Protein AF-0000000087743454 (afdb_homodimer)

Secondary structure (DSSP, 8-state):
-EEEE-EEETTEEEEEPPHHHHHHHT--TT-EEEEEEETTEEEEEE------HHHHHHHHTT------------------/-EEEE-EEETTEEEEEPPHHHHHHHT--TT-EEEEEEETTEEEEEE------HHHHHHHHTT------------------

Nearest PDB structures (foldseek):
  2mrn-assembly1_B  TM=8.954E-01  e=5.503E-03  Escherichia coli K-12
  1ub4-assembly1_C-2  TM=6.335E-01  e=8.728E-04  Escherichia coli
  2mru-assembly1_A  TM=8.620E-01  e=1.839E-02  Escherichia coli K-12
  2mru-assembly1_B  TM=8.845E-01  e=3.256E-02  Escherichia coli K-12
  2ro4-assembly1_B  TM=6.853E-01  e=1.088E-01  Bacillus subtilis

InterPro domains:
  IPR007159 SpoVT-AbrB domain [PF04014] (6-46)
  IPR007159 SpoVT-AbrB domain [SM00966] (7-50)
  IPR037914 SpoVT-AbrB domain superfamily [SSF89447] (3-73)
  IPR039052 Antitoxin PemI-like [PTHR40516] (3-80)

Radius of gyration: 19.4 Å; Cα contacts (8 Å, |Δi|>4): 215; chains: 2; bounding box: 55×51×54 Å

Organism: Butyrivibrio fibrisolvens (NCBI:txid831)

Structure (mmCIF, N/CA/C/O backbone):
data_AF-0000000087743454-model_v1
#
loop_
_entity.id
_entity.type
_entity.pdbx_description
1 polymer 'AbrB/MazE/SpoVT family DNA-binding domain-containing protein'
#
loop_
_atom_site.group_PDB
_atom_site.id
_atom_site.type_symbol
_atom_site.label_atom_id
_atom_site.label_alt_id
_atom_site.label_comp_id
_atom_site.label_asym_id
_atom_site.label_entity_id
_atom_site.label_seq_id
_atom_site.pdbx_PDB_ins_code
_atom_site.Cartn_x
_atom_site.Cartn_y
_atom_site.Cartn_z
_atom_site.occupancy
_atom_site.B_iso_or_equiv
_atom_site.auth_seq_id
_atom_site.auth_comp_id
_atom_site.auth_asym_id
_atom_site.auth_atom_id
_atom_site.pdbx_PDB_model_num
ATOM 1 N N . MET A 1 1 ? 9.695 -0.562 -12.656 1 74.62 1 MET A N 1
ATOM 2 C CA . MET A 1 1 ? 8.539 -0.81 -11.797 1 74.62 1 MET A CA 1
ATOM 3 C C . MET A 1 1 ? 8.977 -1.422 -10.469 1 74.62 1 MET A C 1
ATOM 5 O O . MET A 1 1 ? 9.75 -2.381 -10.445 1 74.62 1 MET A O 1
ATOM 9 N N . GLU A 1 2 ? 8.836 -0.663 -9.406 1 90.69 2 GLU A N 1
ATOM 10 C CA . GLU A 1 2 ? 9.242 -1.176 -8.102 1 90.69 2 GLU A CA 1
ATOM 11 C C . GLU A 1 2 ? 8.219 -2.172 -7.555 1 90.69 2 GLU A C 1
ATOM 13 O O . GLU A 1 2 ? 7.031 -2.088 -7.875 1 90.69 2 GLU A O 1
ATOM 18 N N . GLN A 1 3 ? 8.734 -3.268 -6.934 1 94.19 3 GLN A N 1
ATOM 19 C CA . GLN A 1 3 ? 7.859 -4.312 -6.406 1 94.19 3 GLN A CA 1
ATOM 20 C C . GLN A 1 3 ? 7.945 -4.383 -4.883 1 94.19 3 GLN A C 1
ATOM 22 O O . GLN A 1 3 ? 8.984 -4.062 -4.297 1 94.19 3 GLN A O 1
ATOM 27 N N . VAL A 1 4 ? 6.805 -4.66 -4.293 1 96.31 4 VAL A N 1
ATOM 28 C CA . VAL A 1 4 ? 6.746 -4.91 -2.859 1 96.31 4 VAL A CA 1
ATOM 29 C C . VAL A 1 4 ? 6.078 -6.258 -2.598 1 96.31 4 VAL A C 1
ATOM 31 O O . VAL A 1 4 ? 5.309 -6.75 -3.426 1 96.31 4 VAL A O 1
ATOM 34 N N . THR A 1 5 ? 6.441 -6.918 -1.521 1 96.19 5 THR A N 1
ATOM 35 C CA . THR A 1 5 ? 5.891 -8.211 -1.141 1 96.19 5 THR A CA 1
ATOM 36 C C . THR A 1 5 ? 5.012 -8.086 0.1 1 96.19 5 THR A C 1
ATOM 38 O O . THR A 1 5 ? 5.352 -7.352 1.032 1 96.19 5 THR A O 1
ATOM 41 N N . ILE A 1 6 ? 3.9 -8.805 -0 1 97.5 6 ILE A N 1
ATOM 42 C CA . ILE A 1 6 ? 3.059 -8.867 1.19 1 97.5 6 ILE A CA 1
ATOM 43 C C . ILE A 1 6 ? 3.74 -9.727 2.254 1 97.5 6 ILE A C 1
ATOM 45 O O . ILE A 1 6 ? 4.199 -10.836 1.967 1 97.5 6 ILE A O 1
ATOM 49 N N . ARG A 1 7 ? 3.812 -9.156 3.482 1 97.19 7 ARG A N 1
ATOM 50 C CA . ARG A 1 7 ? 4.48 -9.852 4.582 1 97.19 7 ARG A CA 1
ATOM 51 C C . ARG A 1 7 ? 3.564 -9.969 5.793 1 97.19 7 ARG A C 1
ATOM 53 O O . ARG A 1 7 ? 2.629 -9.18 5.949 1 97.19 7 ARG A O 1
ATOM 60 N N . SER A 1 8 ? 3.924 -10.977 6.582 1 96.69 8 SER A N 1
ATOM 61 C CA . SER A 1 8 ? 3.184 -11.172 7.824 1 96.69 8 SER A CA 1
ATOM 62 C C . SER A 1 8 ? 3.545 -10.109 8.859 1 96.69 8 SER A C 1
ATOM 64 O O . SER A 1 8 ? 4.715 -9.742 8.992 1 96.69 8 SER A O 1
ATOM 66 N N . TRP A 1 9 ? 2.508 -9.57 9.5 1 92.62 9 TRP A N 1
ATOM 67 C CA . TRP A 1 9 ? 2.609 -8.609 10.594 1 92.62 9 TRP A CA 1
ATOM 68 C C . TRP A 1 9 ? 1.756 -9.047 11.781 1 92.62 9 TRP A C 1
ATOM 70 O O . TRP A 1 9 ? 0.666 -8.516 12 1 92.62 9 TRP A O 1
ATOM 80 N N . GLY A 1 10 ? 2.275 -9.93 12.695 1 90.56 10 GLY A N 1
ATOM 81 C CA . GLY A 1 10 ? 1.429 -10.602 13.664 1 90.56 10 GLY A CA 1
ATOM 82 C C . GLY A 1 10 ? 0.29 -11.375 13.031 1 90.56 10 GLY A C 1
ATOM 83 O O . GLY A 1 10 ? 0.517 -12.234 12.172 1 90.56 10 GLY A O 1
ATOM 84 N N . ASN A 1 11 ? -0.872 -11.023 13.367 1 93.56 11 ASN A N 1
ATOM 85 C CA . ASN A 1 11 ? -2.051 -11.633 12.758 1 93.56 11 ASN A CA 1
ATOM 86 C C . ASN A 1 11 ? -2.514 -10.844 11.531 1 93.56 11 ASN A C 1
ATOM 88 O O . ASN A 1 11 ? -3.537 -11.18 10.93 1 93.56 11 ASN A O 1
ATOM 92 N N . SER A 1 12 ? -1.688 -9.875 11.266 1 96 12 SER A N 1
ATOM 93 C CA . SER A 1 12 ? -2 -9.008 10.133 1 96 12 SER A CA 1
ATOM 94 C C . SER A 1 12 ? -0.987 -9.18 9.008 1 96 12 SER A C 1
ATOM 96 O O . SER A 1 12 ? -0.106 -10.039 9.086 1 96 12 SER A O 1
ATOM 98 N N . GLN A 1 13 ? -1.336 -8.547 7.844 1 97.81 13 GLN A N 1
ATOM 99 C CA . GL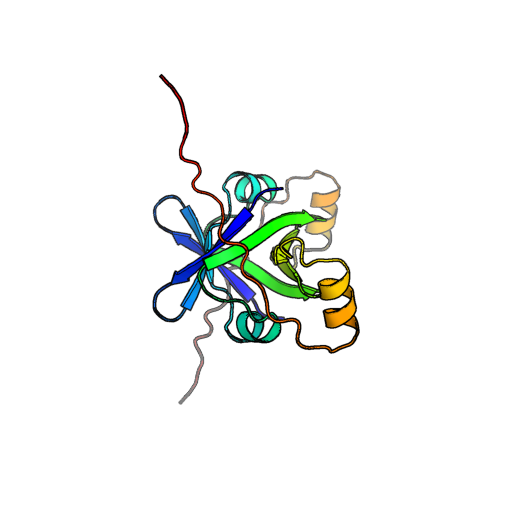N A 1 13 ? -0.436 -8.5 6.695 1 97.81 13 GLN A CA 1
ATOM 100 C C . GLN A 1 13 ? -0.162 -7.066 6.266 1 97.81 13 GLN A C 1
ATOM 102 O O . GLN A 1 13 ? -1.037 -6.203 6.371 1 97.81 13 GLN A O 1
ATOM 107 N N . GLY A 1 14 ? 1.018 -6.812 5.742 1 97.62 14 GLY A N 1
ATOM 108 C CA . GLY A 1 14 ? 1.378 -5.465 5.324 1 97.62 14 GLY A CA 1
ATOM 109 C C . GLY A 1 14 ? 2.465 -5.438 4.27 1 97.62 14 GLY A C 1
ATOM 110 O O . GLY A 1 14 ? 2.91 -6.488 3.801 1 97.62 14 GLY A O 1
ATOM 111 N N . ILE A 1 15 ? 2.781 -4.266 3.85 1 97.81 15 ILE A N 1
ATOM 112 C CA . ILE A 1 15 ? 3.869 -4.051 2.902 1 97.81 15 ILE A CA 1
ATOM 113 C C . ILE A 1 15 ? 4.805 -2.963 3.426 1 97.81 15 ILE A C 1
ATOM 115 O O . ILE A 1 15 ? 4.367 -2.035 4.105 1 97.81 15 ILE A O 1
ATOM 119 N N . ARG A 1 16 ? 6.02 -3.174 3.059 1 97.69 16 ARG A N 1
ATOM 120 C CA . ARG A 1 16 ? 7.008 -2.119 3.258 1 97.69 16 ARG A CA 1
ATOM 121 C C . ARG A 1 16 ? 6.988 -1.124 2.104 1 97.69 16 ARG A C 1
ATOM 123 O O . ARG A 1 16 ? 6.988 -1.52 0.935 1 97.69 16 ARG A O 1
ATOM 130 N N . ILE A 1 17 ? 6.977 0.15 2.424 1 97.75 17 ILE A N 1
ATOM 131 C CA . ILE A 1 17 ? 6.953 1.176 1.387 1 97.75 17 ILE A CA 1
ATOM 132 C C . ILE A 1 17 ? 8.383 1.639 1.09 1 97.75 17 ILE A C 1
ATOM 134 O O . ILE A 1 17 ? 9.109 2.041 1.998 1 97.75 17 ILE A O 1
ATOM 138 N N . PRO A 1 18 ? 8.727 1.558 -0.106 1 97.75 18 PRO A N 1
ATOM 139 C CA . PRO A 1 18 ? 10.086 1.977 -0.458 1 97.75 18 PRO A CA 1
ATOM 140 C C . PRO A 1 18 ? 10.375 3.424 -0.068 1 97.75 18 PRO A C 1
ATOM 142 O O . PRO A 1 18 ? 9.492 4.285 -0.176 1 97.75 18 PRO A O 1
ATOM 145 N N . LYS A 1 19 ? 11.609 3.666 0.256 1 96.44 19 LYS A N 1
ATOM 146 C CA . LYS A 1 19 ? 12.031 4.984 0.721 1 96.44 19 LYS A CA 1
ATOM 147 C C . LYS A 1 19 ? 11.781 6.047 -0.342 1 96.44 19 LYS A C 1
ATOM 149 O O . LYS A 1 19 ? 11.391 7.176 -0.021 1 96.44 19 LYS A O 1
ATOM 154 N N . ASP A 1 20 ? 12.039 5.707 -1.552 1 95.94 20 ASP A N 1
ATOM 155 C CA . ASP A 1 20 ? 11.867 6.652 -2.652 1 95.94 20 ASP A CA 1
ATOM 156 C C . ASP A 1 20 ? 10.422 7.129 -2.742 1 95.94 20 ASP A C 1
ATOM 158 O O . ASP A 1 20 ? 10.164 8.305 -3.006 1 95.94 20 ASP A O 1
ATOM 162 N N . ILE A 1 21 ? 9.5 6.242 -2.559 1 96.5 21 ILE A N 1
ATOM 163 C CA . ILE A 1 21 ? 8.078 6.566 -2.602 1 96.5 21 ILE A CA 1
ATOM 164 C C . ILE A 1 21 ? 7.707 7.434 -1.402 1 96.5 21 ILE A C 1
ATOM 166 O O . ILE A 1 21 ? 6.988 8.422 -1.544 1 96.5 21 ILE A O 1
ATOM 170 N N . LEU A 1 22 ? 8.258 7.062 -0.239 1 96.94 22 LEU A N 1
ATOM 171 C CA . LEU A 1 22 ? 8.023 7.852 0.965 1 96.94 22 LEU A CA 1
ATOM 172 C C . LEU A 1 22 ? 8.5 9.289 0.773 1 96.94 22 LEU A C 1
ATOM 174 O O . LEU A 1 22 ? 7.797 10.234 1.13 1 96.94 22 LEU A O 1
ATOM 178 N N . GLU A 1 23 ? 9.664 9.43 0.221 1 95.88 23 GLU A N 1
ATOM 179 C CA . GLU A 1 23 ? 10.273 10.742 0.031 1 95.88 23 GLU A CA 1
ATOM 180 C C . GLU A 1 23 ? 9.516 11.555 -1.015 1 95.88 23 GLU A C 1
ATOM 182 O O . GLU A 1 23 ? 9.258 12.742 -0.817 1 95.88 23 GLU A O 1
ATOM 187 N N . LYS A 1 24 ? 9.141 10.891 -2.049 1 94.75 24 LYS A N 1
ATOM 188 C CA . LYS A 1 24 ? 8.453 11.57 -3.145 1 94.75 24 LYS A CA 1
ATOM 189 C C . LYS A 1 24 ? 7.102 12.117 -2.693 1 94.75 24 LYS A C 1
ATOM 191 O O . LYS A 1 24 ? 6.695 13.203 -3.109 1 94.75 24 LYS A O 1
ATOM 196 N N . LEU A 1 25 ? 6.473 11.359 -1.856 1 94.5 25 LEU A N 1
ATOM 197 C CA . LEU A 1 25 ? 5.133 11.742 -1.427 1 94.5 25 LEU A CA 1
ATOM 198 C C . LEU A 1 25 ? 5.176 12.43 -0.067 1 94.5 25 LEU A C 1
ATOM 200 O O . LEU A 1 25 ? 4.133 12.805 0.475 1 94.5 25 LEU A O 1
ATOM 204 N N . GLN A 1 26 ? 6.414 12.555 0.47 1 94.19 26 GLN A N 1
ATOM 205 C CA . GLN A 1 26 ? 6.633 13.18 1.769 1 94.19 26 GLN A CA 1
ATOM 206 C C . GLN A 1 26 ? 5.789 12.516 2.852 1 94.19 26 GLN A C 1
ATOM 208 O O . GLN A 1 26 ? 5.098 13.195 3.613 1 94.19 26 GLN A O 1
ATOM 213 N N . LEU A 1 27 ? 5.812 11.281 2.85 1 94.56 27 LEU A N 1
ATOM 214 C CA . LEU A 1 27 ? 5.105 10.477 3.84 1 94.56 27 LEU A CA 1
ATOM 215 C C . LEU A 1 27 ? 6.02 10.125 5.008 1 94.56 27 LEU A C 1
ATOM 217 O O . LEU A 1 27 ? 7.215 9.883 4.82 1 94.56 27 LEU A O 1
ATOM 221 N N . LYS A 1 28 ? 5.453 10.117 6.16 1 95.19 28 LYS A N 1
ATOM 222 C CA . LYS A 1 28 ? 6.18 9.773 7.379 1 95.19 28 LYS A CA 1
ATOM 223 C C . LYS A 1 28 ? 5.34 8.883 8.289 1 95.19 28 LYS A C 1
ATOM 225 O O . LYS A 1 28 ? 4.133 8.75 8.094 1 95.19 28 LYS A O 1
ATOM 230 N N . VAL A 1 29 ? 6.039 8.281 9.188 1 96.5 29 VAL A N 1
ATOM 231 C CA . VAL A 1 29 ? 5.375 7.457 10.195 1 96.5 29 VAL A CA 1
ATOM 232 C C . VAL A 1 29 ? 4.234 8.242 10.836 1 96.5 29 VAL A C 1
ATOM 234 O O . VAL A 1 29 ? 4.383 9.43 11.133 1 96.5 29 VAL A O 1
ATOM 237 N N . SER A 1 30 ? 3.152 7.68 11.039 1 95.69 30 SER A N 1
ATOM 238 C CA . SER A 1 30 ? 1.961 8.211 11.695 1 95.69 30 SER A CA 1
ATOM 239 C C . SER A 1 30 ? 1.055 8.93 10.695 1 95.69 30 SER A C 1
ATOM 241 O O . SER A 1 30 ? -0.091 9.258 11.016 1 95.69 30 SER A O 1
ATOM 243 N N . ASP A 1 31 ? 1.589 9.141 9.531 1 93.5 31 ASP A N 1
ATOM 244 C CA . ASP A 1 31 ? 0.69 9.672 8.508 1 93.5 31 ASP A CA 1
ATOM 245 C C . ASP A 1 31 ? -0.469 8.719 8.242 1 93.5 31 ASP A C 1
ATOM 247 O O . ASP A 1 31 ? -0.288 7.496 8.25 1 93.5 31 ASP A O 1
ATOM 251 N N . VAL A 1 32 ? -1.653 9.336 7.988 1 93.19 32 VAL A N 1
ATOM 252 C CA . VAL A 1 32 ? -2.855 8.555 7.707 1 93.19 32 VAL A CA 1
ATOM 253 C C . VAL A 1 32 ? -3.191 8.641 6.223 1 93.19 32 VAL A C 1
ATOM 255 O O . VAL A 1 32 ? -3.158 9.727 5.633 1 93.19 32 VAL A O 1
ATOM 258 N N . LEU A 1 33 ? -3.395 7.488 5.656 1 95.38 33 LEU A N 1
ATOM 259 C CA . LEU A 1 33 ? -3.74 7.406 4.242 1 95.38 33 LEU A CA 1
ATOM 260 C C . LEU A 1 33 ? -5.129 6.805 4.055 1 95.38 33 LEU A C 1
ATOM 262 O O . LEU A 1 33 ? -5.508 5.871 4.773 1 95.38 33 LEU A O 1
ATOM 266 N N . ASP A 1 34 ? -5.871 7.414 3.172 1 93.69 34 ASP A N 1
ATOM 267 C CA . ASP A 1 34 ? -7.047 6.699 2.684 1 93.69 34 ASP A CA 1
ATOM 268 C C . ASP A 1 34 ? -6.648 5.492 1.838 1 93.69 34 ASP A C 1
ATOM 270 O O . ASP A 1 34 ? -5.723 5.578 1.024 1 93.69 34 ASP A O 1
ATOM 274 N N . ILE A 1 35 ? -7.348 4.328 2.023 1 96.38 35 ILE A N 1
ATOM 275 C CA . ILE A 1 35 ? -7.066 3.131 1.24 1 96.38 35 ILE A CA 1
ATOM 276 C C . ILE A 1 35 ? -8.344 2.641 0.569 1 96.38 35 ILE A C 1
ATOM 278 O O . ILE A 1 35 ? -9.398 2.549 1.212 1 96.38 35 ILE A O 1
ATOM 282 N N . GLU A 1 36 ? -8.219 2.422 -0.771 1 94.69 36 GLU A N 1
ATOM 283 C CA . GLU A 1 36 ? -9.367 1.941 -1.54 1 94.69 36 GLU A CA 1
ATOM 284 C C . GLU A 1 36 ? -8.93 0.982 -2.643 1 94.69 36 GLU A C 1
ATOM 286 O O . GLU A 1 36 ? -7.75 0.943 -3.008 1 94.69 36 GLU A O 1
ATOM 291 N N . ILE A 1 37 ? -9.922 0.19 -3.088 1 95.25 37 ILE A N 1
ATOM 292 C CA . ILE A 1 37 ? -9.68 -0.674 -4.238 1 95.25 37 ILE A CA 1
ATOM 293 C C . ILE A 1 37 ? -10.203 -0.005 -5.508 1 95.25 37 ILE A C 1
ATOM 295 O O . ILE A 1 37 ? -11.367 0.411 -5.559 1 95.25 37 ILE A O 1
ATOM 299 N N . GLU A 1 38 ? -9.336 0.224 -6.445 1 89.38 38 GLU A N 1
ATOM 300 C CA . GLU A 1 38 ? -9.711 0.748 -7.758 1 89.38 38 GLU A CA 1
ATOM 301 C C . GLU A 1 38 ? -9.203 -0.155 -8.875 1 89.38 38 GLU A C 1
ATOM 303 O O . GLU A 1 38 ? -7.996 -0.344 -9.031 1 89.38 38 GLU A O 1
ATOM 308 N N . ASN A 1 39 ? -10.07 -0.678 -9.719 1 85.44 39 ASN A N 1
ATOM 309 C CA . ASN A 1 39 ? -9.688 -1.522 -10.844 1 85.44 39 ASN A CA 1
ATOM 310 C C . ASN A 1 39 ? -8.734 -2.633 -10.406 1 85.44 39 ASN A C 1
ATOM 312 O O . ASN A 1 39 ? -7.664 -2.803 -10.992 1 85.44 39 ASN A O 1
ATOM 316 N N . ASP A 1 40 ? -9.055 -3.348 -9.289 1 88.81 40 ASP A N 1
ATOM 317 C CA . ASP A 1 40 ? -8.328 -4.508 -8.781 1 88.81 40 ASP A CA 1
ATOM 318 C C . ASP A 1 40 ? -6.945 -4.105 -8.273 1 88.81 40 ASP A C 1
ATOM 320 O O . ASP A 1 40 ? -6.012 -4.914 -8.297 1 88.81 40 ASP A O 1
ATOM 324 N N . SER A 1 41 ? -6.84 -2.84 -8 1 94.12 41 SER A N 1
ATOM 325 C CA . SER A 1 41 ? -5.602 -2.312 -7.43 1 94.12 41 SER A CA 1
ATOM 326 C C . SER A 1 41 ? -5.855 -1.613 -6.102 1 94.12 41 SER A C 1
ATOM 328 O O . SER A 1 41 ? -6.973 -1.165 -5.832 1 94.12 41 SER A O 1
ATOM 330 N N . ILE A 1 42 ? -4.895 -1.602 -5.273 1 97.25 42 ILE A N 1
ATOM 331 C CA . ILE A 1 42 ? -4.961 -0.84 -4.031 1 97.25 42 ILE A CA 1
ATOM 332 C C . ILE A 1 42 ? -4.441 0.576 -4.266 1 97.25 42 ILE A C 1
ATOM 334 O O . ILE A 1 42 ? -3.334 0.76 -4.781 1 97.25 42 ILE A O 1
ATOM 338 N N . VAL A 1 43 ? -5.25 1.554 -3.939 1 96.19 43 VAL A N 1
ATOM 339 C CA . VAL A 1 43 ? -4.844 2.951 -4.059 1 96.19 43 VAL A CA 1
ATOM 340 C C . VAL A 1 43 ? -4.766 3.586 -2.674 1 96.19 43 VAL A C 1
ATOM 342 O O . VAL A 1 43 ? -5.727 3.537 -1.904 1 96.19 43 VAL A O 1
ATOM 345 N N . LEU A 1 44 ? -3.596 4.133 -2.307 1 97 44 LEU A N 1
ATOM 346 C CA . LEU A 1 44 ? -3.361 4.855 -1.062 1 97 44 LEU A CA 1
ATOM 347 C C . LEU A 1 44 ? -3.215 6.352 -1.322 1 97 44 LEU A C 1
ATOM 349 O O . LEU A 1 44 ? -2.375 6.766 -2.125 1 97 44 LEU A O 1
ATOM 353 N N . ARG A 1 45 ? -4.074 7.148 -0.639 1 93.06 45 ARG A N 1
ATOM 354 C CA . ARG A 1 45 ? -4.035 8.602 -0.798 1 93.06 45 ARG A CA 1
ATOM 355 C C . ARG A 1 45 ? -3.814 9.289 0.542 1 93.06 45 ARG A C 1
ATOM 357 O O . ARG A 1 45 ? -4.449 8.938 1.54 1 93.06 45 ARG A O 1
ATOM 364 N N . LYS A 1 46 ? -2.922 10.219 0.481 1 89.62 46 LYS A N 1
ATOM 365 C CA . LYS A 1 46 ? -2.707 11.016 1.685 1 89.62 46 LYS A CA 1
ATOM 366 C C . LYS A 1 46 ? -3.961 11.797 2.059 1 89.62 46 LYS A C 1
ATOM 368 O O . LYS A 1 46 ? -4.617 12.383 1.193 1 89.62 46 LYS A O 1
ATOM 373 N N . GLN A 1 47 ? -4.406 11.602 3.297 1 76.62 47 GLN A N 1
ATOM 374 C CA . GLN A 1 47 ? -5.574 12.344 3.762 1 76.62 47 GLN A CA 1
ATOM 375 C C . GLN A 1 47 ? -5.273 13.836 3.863 1 76.62 47 GLN A C 1
ATOM 377 O O . GLN A 1 47 ? -4.242 14.234 4.414 1 76.62 47 GLN A O 1
ATOM 382 N N . PHE A 1 48 ? -5.656 14.477 2.797 1 58.75 48 PHE A N 1
ATOM 383 C CA . PHE A 1 48 ? -5.477 15.914 2.918 1 58.75 48 PHE A CA 1
ATOM 384 C C . PHE A 1 48 ? -6.383 16.484 4.004 1 58.75 48 PHE A C 1
ATOM 386 O O . PHE A 1 48 ? -7.586 16.219 4.016 1 58.75 48 PHE A O 1
ATOM 393 N N . VAL A 1 49 ? -6.012 16.312 5.156 1 52.25 49 VAL A N 1
ATOM 394 C CA . VAL A 1 49 ? -6.801 17.078 6.121 1 52.25 49 VAL A CA 1
ATOM 395 C C . VAL A 1 49 ? -7.246 18.391 5.496 1 52.25 49 VAL A C 1
ATOM 397 O O . VAL A 1 49 ? -6.605 18.906 4.574 1 52.25 49 VAL A O 1
ATOM 400 N N . HIS A 1 50 ? -8.578 18.719 5.516 1 49.06 50 HIS A N 1
ATOM 401 C CA . HIS A 1 50 ? -9.203 19.984 5.129 1 49.06 50 HIS A CA 1
ATOM 402 C C . HIS A 1 50 ? -8.211 21.141 5.219 1 49.06 50 HIS A C 1
ATOM 404 O O . HIS A 1 50 ? -8.039 21.719 6.289 1 49.06 50 HIS A O 1
ATOM 410 N N . LYS A 1 51 ? -7.137 20.938 4.641 1 50.72 51 LYS A N 1
ATOM 411 C CA . LYS A 1 51 ? -6.48 22.234 4.578 1 50.72 51 LYS A CA 1
ATOM 412 C C . LYS A 1 51 ? -7.395 23.281 3.938 1 50.72 51 LYS A C 1
ATOM 414 O O . LYS A 1 51 ? -8.281 22.938 3.152 1 50.72 51 LYS A O 1
ATOM 419 N N . THR A 1 52 ? -7.664 24.25 4.562 1 51.06 52 THR A N 1
ATOM 420 C CA . THR A 1 52 ? -8.469 25.359 4.066 1 51.06 52 THR A CA 1
ATOM 421 C C . THR A 1 52 ? -8.188 25.609 2.588 1 51.06 52 THR A C 1
ATOM 423 O O . THR A 1 52 ? -7.188 25.125 2.053 1 51.06 52 THR A O 1
ATOM 426 N N . PHE A 1 53 ? -9.297 25.938 1.816 1 53.88 53 PHE A N 1
ATOM 427 C CA . PHE A 1 53 ? -9.195 26.375 0.427 1 53.88 53 PHE A CA 1
ATOM 428 C C . PHE A 1 53 ? -7.836 27 0.152 1 53.88 53 PHE A C 1
ATOM 430 O O . PHE A 1 53 ? -7.215 26.719 -0.874 1 53.88 53 PHE A O 1
ATOM 437 N N . GLU A 1 54 ? -7.461 27.75 1.116 1 50.75 54 GLU A N 1
ATOM 438 C CA . GLU A 1 54 ? -6.207 28.484 1.017 1 50.75 54 GLU A CA 1
ATOM 439 C C . GLU A 1 54 ? -5.008 27.547 1.013 1 50.75 54 GLU A C 1
ATOM 441 O O . GLU A 1 54 ? -4.031 27.781 0.294 1 50.75 54 GLU A O 1
ATOM 446 N N . GLU A 1 55 ? -5.234 26.469 1.645 1 56.28 55 GLU A N 1
ATOM 447 C CA . GLU A 1 55 ? -4.066 25.594 1.774 1 56.28 55 GLU A CA 1
ATOM 448 C C . GLU A 1 55 ? -3.863 24.766 0.518 1 56.28 55 GLU A C 1
ATOM 450 O O . GLU A 1 55 ? -2.727 24.484 0.122 1 56.28 55 GLU A O 1
ATOM 455 N N . ARG A 1 56 ? -4.984 24.484 -0.028 1 52.94 56 ARG A N 1
ATOM 456 C CA . ARG A 1 56 ? -4.934 23.766 -1.298 1 52.94 56 ARG A CA 1
ATOM 457 C C . ARG A 1 56 ? -4.414 24.656 -2.416 1 52.94 56 ARG A C 1
ATOM 459 O O . ARG A 1 56 ? -3.65 24.219 -3.273 1 52.94 56 ARG A O 1
ATOM 466 N N . LEU A 1 57 ? -4.988 25.781 -2.496 1 54.03 57 LEU A N 1
ATOM 467 C CA . LEU A 1 57 ? -4.547 26.781 -3.459 1 54.03 57 LEU A CA 1
ATOM 468 C C . LEU A 1 57 ? -3.055 27.062 -3.303 1 54.03 57 LEU A C 1
ATOM 470 O O . LEU A 1 57 ? -2.35 27.266 -4.293 1 54.03 57 LEU A O 1
ATOM 474 N N . ALA A 1 58 ? -2.686 27.078 -2.082 1 52.12 58 ALA A N 1
ATOM 475 C CA . ALA A 1 58 ? -1.283 27.344 -1.785 1 52.12 58 ALA A CA 1
ATOM 476 C C . ALA A 1 58 ? -0.387 26.203 -2.254 1 52.12 58 ALA A C 1
ATOM 478 O O . ALA A 1 58 ? 0.735 26.438 -2.709 1 52.12 58 ALA A O 1
ATOM 479 N N . GLU A 1 59 ? -0.825 25.047 -2.102 1 50.09 59 GLU A N 1
ATOM 480 C CA . GLU A 1 59 ? -0.006 23.922 -2.539 1 50.09 59 GLU A CA 1
ATOM 481 C C . GLU A 1 59 ? 0.106 23.875 -4.062 1 50.09 59 GLU A C 1
ATOM 483 O O . GLU A 1 59 ? 1.126 23.453 -4.602 1 50.09 59 GLU A O 1
ATOM 488 N N . PHE A 1 60 ? -0.987 24.109 -4.688 1 50.47 60 PHE A N 1
ATOM 489 C CA . PHE A 1 60 ? -0.909 24.219 -6.141 1 50.47 60 PHE A CA 1
ATOM 490 C C . PHE A 1 60 ? -0.014 25.391 -6.547 1 50.47 60 PHE A C 1
ATOM 492 O O . PHE A 1 60 ? 0.668 25.328 -7.57 1 50.47 60 PHE A O 1
ATOM 499 N N . ASN A 1 61 ? -0.201 26.453 -5.805 1 49.19 61 ASN A N 1
ATOM 500 C CA . ASN A 1 61 ? 0.61 27.625 -6.148 1 49.19 61 ASN A CA 1
ATOM 501 C C . ASN A 1 61 ? 2.008 27.531 -5.543 1 49.19 61 ASN A C 1
ATOM 503 O O . ASN A 1 61 ? 2.756 28.5 -5.547 1 49.19 61 ASN A O 1
ATOM 507 N N . GLY A 1 62 ? 2.545 26.234 -5.309 1 46.47 62 GLY A N 1
ATOM 508 C CA . GLY A 1 62 ? 3.928 26.172 -4.867 1 46.47 62 GLY A CA 1
ATOM 509 C C . GLY A 1 62 ? 4.145 26.766 -3.486 1 46.47 62 GLY A C 1
ATOM 510 O O . GLY A 1 62 ? 5.285 26.969 -3.07 1 46.47 62 GLY A O 1
ATOM 511 N N . GLU A 1 63 ? 3.057 27.391 -2.885 1 40.31 63 GLU A N 1
ATOM 512 C CA . GLU A 1 63 ? 3.346 27.984 -1.587 1 40.31 63 GLU A CA 1
ATOM 513 C C . GLU A 1 63 ? 3.307 26.938 -0.473 1 40.31 63 GLU A C 1
ATOM 515 O O . GLU A 1 63 ? 2.434 26.078 -0.461 1 40.31 63 GLU A O 1
ATOM 520 N N . ILE A 1 64 ? 4.395 26.656 0.149 1 37.38 64 ILE A N 1
ATOM 521 C CA . ILE A 1 64 ? 4.73 25.812 1.293 1 37.38 64 ILE A CA 1
ATOM 522 C C . ILE A 1 64 ? 3.684 25.984 2.391 1 37.38 64 ILE A C 1
ATOM 524 O O . ILE A 1 64 ? 3.543 27.078 2.945 1 37.38 64 ILE A O 1
ATOM 528 N N . THR A 1 65 ? 2.432 25.562 2.24 1 40.03 65 THR A N 1
ATOM 529 C CA . THR A 1 65 ? 1.529 25.75 3.371 1 40.03 65 THR A CA 1
ATOM 530 C C . THR A 1 65 ? 1.98 24.922 4.566 1 40.03 65 THR A C 1
ATOM 532 O O . THR A 1 65 ? 2.262 23.734 4.426 1 40.03 65 THR A O 1
ATOM 535 N N . VAL A 1 66 ? 2.271 25.5 5.66 1 34.56 66 VAL A N 1
ATOM 536 C CA . VAL A 1 66 ? 2.535 24.969 6.996 1 34.56 66 VAL A CA 1
ATOM 537 C C . VAL A 1 66 ? 1.389 24.062 7.43 1 34.56 66 VAL A C 1
ATOM 539 O O . VAL A 1 66 ? 0.217 24.391 7.238 1 34.56 66 VAL A O 1
ATOM 542 N N . CYS A 1 67 ? 1.489 22.812 7.191 1 34.88 67 CYS A N 1
ATOM 543 C CA . CYS A 1 67 ? 0.624 21.703 7.57 1 34.88 67 CYS A CA 1
ATOM 544 C C . CYS A 1 67 ? 0.107 21.875 8.992 1 34.88 67 CYS A C 1
ATOM 546 O O . CYS A 1 67 ? 0.884 21.828 9.945 1 34.88 67 CYS A O 1
ATOM 548 N N . ASP A 1 68 ? -0.876 22.75 9.227 1 33.06 68 ASP A N 1
ATOM 549 C CA . ASP A 1 68 ? -1.468 22.703 10.562 1 33.06 68 ASP A CA 1
ATOM 550 C C . ASP A 1 68 ? -2.047 21.328 10.859 1 33.06 68 ASP A C 1
ATOM 552 O O . ASP A 1 68 ? -2.885 20.828 10.109 1 33.06 68 ASP A O 1
ATOM 556 N N . PHE A 1 69 ? -1.294 20.453 11.344 1 32.69 69 PHE A N 1
ATOM 557 C CA . PHE A 1 69 ? -1.678 19.188 11.945 1 32.69 69 PHE A CA 1
ATOM 558 C C . PHE A 1 69 ? -2.869 19.375 12.875 1 32.69 69 PHE A C 1
ATOM 560 O O . PHE A 1 69 ? -2.773 20.062 13.883 1 32.69 69 PHE A O 1
ATOM 567 N N . ASP A 1 70 ? -4.082 19.578 12.367 1 33.22 70 ASP A N 1
ATOM 568 C CA . ASP A 1 70 ? -5.168 19.531 13.344 1 33.22 70 ASP A CA 1
ATOM 569 C C . ASP A 1 70 ? -5.16 18.203 14.102 1 33.22 70 ASP A C 1
ATOM 571 O O . ASP A 1 70 ? -5.188 17.141 13.5 1 33.22 70 ASP A O 1
ATOM 575 N N . TRP A 1 71 ? -4.629 18.125 15.266 1 32.25 71 TRP A N 1
ATOM 576 C CA . TRP A 1 71 ? -4.664 17.078 16.297 1 32.25 71 TRP A CA 1
ATOM 577 C C . TRP A 1 71 ? -6.082 16.562 16.5 1 32.25 71 TRP A C 1
ATOM 579 O O . TRP A 1 71 ? -7.039 17.344 16.5 1 32.25 71 TRP A O 1
ATOM 589 N N . GLY A 1 72 ? -6.41 15.445 16.016 1 35.25 72 GLY A N 1
ATOM 590 C CA . GLY A 1 72 ? -7.574 14.641 16.359 1 35.25 72 GLY A CA 1
ATOM 591 C C . GLY A 1 72 ? -8.016 14.805 17.797 1 35.25 72 GLY A C 1
ATOM 592 O O . GLY A 1 72 ? -7.18 14.977 18.688 1 35.25 72 GLY A O 1
ATOM 593 N N . GLU A 1 73 ? -9.133 15.461 18.078 1 35.59 73 GLU A N 1
ATOM 594 C CA . GLU A 1 73 ? -9.844 15.359 19.344 1 35.59 73 GLU A CA 1
ATOM 595 C C . GLU A 1 73 ? -9.898 13.914 19.844 1 35.59 73 GLU A C 1
ATOM 597 O O . GLU A 1 73 ? -9.82 12.984 19.031 1 35.59 73 GLU A O 1
ATOM 602 N N . PRO A 1 74 ? -9.656 13.57 21.125 1 35.91 74 PRO A N 1
ATOM 603 C CA . PRO A 1 74 ? -9.734 12.297 21.859 1 35.91 74 PRO A CA 1
ATOM 604 C C . PRO A 1 74 ? -11.023 11.531 21.594 1 35.91 74 PRO A C 1
ATOM 606 O O . PRO A 1 74 ? -12.094 12.141 21.453 1 35.91 74 PRO A O 1
ATOM 609 N N . VAL A 1 75 ? -11.086 10.648 20.75 1 37.12 75 VAL A N 1
ATOM 610 C CA . VAL A 1 75 ? -12.219 9.734 20.688 1 37.12 75 VAL A CA 1
ATOM 611 C C . VAL A 1 75 ? -12.484 9.141 22.062 1 37.12 75 VAL A C 1
ATOM 613 O O . VAL A 1 75 ? -11.992 8.055 22.391 1 37.12 75 VAL A O 1
ATOM 616 N N . GLY A 1 76 ? -12.297 9.852 23.188 1 30.86 76 GLY A N 1
ATOM 617 C CA . GLY A 1 76 ? -12.695 9.312 24.469 1 30.86 76 GLY A CA 1
ATOM 618 C C . GLY A 1 76 ? -14.156 8.922 24.531 1 30.86 76 GLY A C 1
ATOM 619 O O . GLY A 1 76 ? -14.539 8.031 25.297 1 30.86 76 GLY A O 1
ATOM 620 N N . ARG A 1 77 ? -15.258 9.602 24.156 1 32.31 77 ARG A N 1
ATOM 621 C CA . ARG A 1 77 ? -16.344 9.625 25.141 1 32.31 77 ARG A CA 1
ATOM 622 C C . ARG A 1 77 ? -17.203 8.375 25.031 1 32.31 77 ARG A C 1
ATOM 624 O O . ARG A 1 77 ? -18.109 8.312 24.172 1 32.31 77 ARG A O 1
ATOM 631 N N . GLU A 1 78 ? -16.766 7.191 24.797 1 35.75 78 GLU A N 1
ATOM 632 C CA . GLU A 1 78 ? -17.75 6.18 25.188 1 35.75 78 GLU A CA 1
ATOM 633 C C . GLU A 1 78 ? -18.203 6.379 26.625 1 35.75 78 GLU A C 1
ATOM 635 O O . GLU A 1 78 ? -17.391 6.41 27.547 1 35.75 78 GLU A O 1
ATOM 640 N N . ILE A 1 79 ? -19.359 7.145 26.984 1 31.56 79 ILE A N 1
ATOM 641 C CA . ILE A 1 79 ? -20.141 7.195 28.203 1 31.56 79 ILE A CA 1
ATOM 642 C C . ILE A 1 79 ? -20.391 5.777 28.719 1 31.56 79 ILE A C 1
ATOM 644 O O . ILE A 1 79 ? -20.734 4.883 27.938 1 31.56 79 ILE A O 1
ATOM 648 N N . LEU A 1 80 ? -20.578 5.672 30.172 1 27.61 80 LEU A N 1
ATOM 649 C CA . LEU A 1 80 ? -21.531 4.945 31 1 27.61 80 LEU A CA 1
ATOM 650 C C . LEU A 1 80 ? -22.969 5.309 30.609 1 27.61 80 LEU A C 1
ATOM 652 O O . LEU A 1 80 ? -23.234 6.449 30.234 1 27.61 80 LEU A O 1
ATOM 656 N N . MET B 1 1 ? -14.711 5.133 3.629 1 74.12 1 MET B N 1
ATOM 657 C CA . MET B 1 1 ? -13.312 5.176 3.213 1 74.12 1 MET B CA 1
ATOM 658 C C . MET B 1 1 ? -12.406 4.617 4.301 1 74.12 1 MET B C 1
ATOM 660 O O . MET B 1 1 ? -12.523 4.988 5.469 1 74.12 1 MET B O 1
ATOM 664 N N . GLU B 1 2 ? -11.797 3.475 4.043 1 90.62 2 GLU B N 1
ATOM 665 C CA . GLU B 1 2 ? -10.922 2.869 5.039 1 90.62 2 GLU B CA 1
ATOM 666 C C . GLU B 1 2 ? -9.57 3.582 5.09 1 90.62 2 GLU B C 1
ATOM 668 O O . GLU B 1 2 ? -9.117 4.137 4.09 1 90.62 2 GLU B O 1
ATOM 673 N N . GLN B 1 3 ? -9.055 3.785 6.332 1 94.12 3 GLN B N 1
ATOM 674 C CA . GLN B 1 3 ? -7.785 4.484 6.52 1 94.12 3 GLN B CA 1
ATOM 675 C C . GLN B 1 3 ? -6.719 3.549 7.078 1 94.12 3 GLN B C 1
ATOM 677 O O . GLN B 1 3 ? -7.031 2.6 7.801 1 94.12 3 GLN B O 1
ATOM 682 N N . VAL B 1 4 ? -5.5 3.766 6.609 1 96.19 4 VAL B N 1
ATOM 683 C CA . VAL B 1 4 ? -4.348 3.055 7.152 1 96.19 4 VAL B CA 1
ATOM 684 C C . VAL B 1 4 ? -3.285 4.059 7.598 1 96.19 4 VAL B C 1
ATOM 686 O O . VAL B 1 4 ? -3.25 5.191 7.113 1 96.19 4 VAL B O 1
ATOM 689 N N . THR 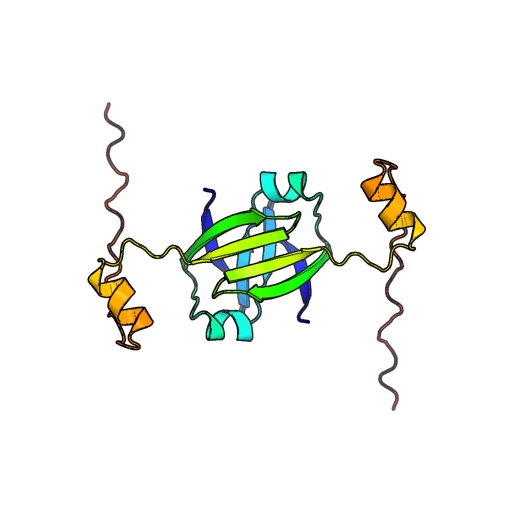B 1 5 ? -2.5 3.711 8.57 1 96.19 5 THR B N 1
ATOM 690 C CA . THR B 1 5 ? -1.443 4.562 9.109 1 96.19 5 THR B CA 1
ATOM 691 C C . THR B 1 5 ? -0.068 4 8.766 1 96.19 5 THR B C 1
ATOM 693 O O . THR B 1 5 ? 0.144 2.787 8.82 1 96.19 5 THR B O 1
ATOM 696 N N . ILE B 1 6 ? 0.78 4.945 8.391 1 97.5 6 ILE B N 1
ATOM 697 C CA . ILE B 1 6 ? 2.166 4.539 8.188 1 97.5 6 ILE B CA 1
ATOM 698 C C . ILE B 1 6 ? 2.816 4.223 9.531 1 97.5 6 ILE B C 1
ATOM 700 O O . ILE B 1 6 ? 2.711 5.008 10.477 1 97.5 6 ILE B O 1
ATOM 704 N N . ARG B 1 7 ? 3.465 3.031 9.594 1 97.19 7 ARG B N 1
ATOM 705 C CA . ARG B 1 7 ? 4.094 2.584 10.828 1 97.19 7 ARG B CA 1
ATOM 706 C C . ARG B 1 7 ? 5.555 2.219 10.602 1 97.19 7 ARG B C 1
ATOM 708 O O . ARG B 1 7 ? 5.949 1.889 9.484 1 97.19 7 ARG B O 1
ATOM 715 N N . SER B 1 8 ? 6.234 2.324 11.727 1 96.75 8 SER B N 1
ATOM 716 C CA . SER B 1 8 ? 7.641 1.938 11.68 1 96.75 8 SER B CA 1
ATOM 717 C C . SER B 1 8 ? 7.797 0.424 11.586 1 96.75 8 SER B C 1
ATOM 719 O O . SER B 1 8 ? 7.066 -0.323 12.242 1 96.75 8 SER B O 1
ATOM 721 N N . TRP B 1 9 ? 8.703 -0.017 10.688 1 92.75 9 TRP B N 1
ATOM 722 C CA . TRP B 1 9 ? 9.094 -1.408 10.492 1 92.75 9 TRP B CA 1
ATOM 723 C C . TRP B 1 9 ? 10.609 -1.552 10.5 1 92.75 9 TRP B C 1
ATOM 725 O O . TRP B 1 9 ? 11.234 -1.685 9.445 1 92.75 9 TRP B O 1
ATOM 735 N N . GLY B 1 10 ? 11.25 -1.685 11.703 1 90.81 10 GLY B N 1
ATOM 736 C CA . GLY B 1 10 ? 12.695 -1.531 11.805 1 90.81 10 GLY B CA 1
ATOM 737 C C . GLY B 1 10 ? 13.188 -0.196 11.281 1 90.81 10 GLY B C 1
ATOM 738 O O . GLY B 1 10 ? 12.734 0.859 11.734 1 90.81 10 GLY B O 1
ATOM 739 N N . ASN B 1 11 ? 14.008 -0.234 10.344 1 93.62 11 ASN B N 1
ATOM 740 C CA . ASN B 1 11 ? 14.492 0.981 9.695 1 93.62 11 ASN B CA 1
ATOM 741 C C . ASN B 1 11 ? 13.625 1.362 8.5 1 93.62 11 ASN B C 1
ATOM 743 O O . ASN B 1 11 ? 13.922 2.326 7.793 1 93.62 11 ASN B O 1
ATOM 747 N N . SER B 1 12 ? 12.609 0.561 8.398 1 96 12 SER B N 1
ATOM 748 C CA . SER B 1 12 ? 11.688 0.775 7.293 1 96 12 SER B CA 1
ATOM 749 C C . SER B 1 12 ? 10.328 1.25 7.793 1 96 12 SER B C 1
ATOM 751 O O . SER B 1 12 ? 10.148 1.5 8.984 1 96 12 SER B O 1
ATOM 753 N N . GLN B 1 13 ? 9.484 1.669 6.793 1 97.81 13 GLN B N 1
ATOM 754 C CA . GLN B 1 13 ? 8.102 2.049 7.07 1 97.81 13 GLN B CA 1
ATOM 755 C C . GLN B 1 13 ? 7.125 1.224 6.238 1 97.81 13 GLN B C 1
ATOM 757 O O . GLN B 1 13 ? 7.422 0.864 5.098 1 97.81 13 GLN B O 1
ATOM 762 N N . GLY B 1 14 ? 5.953 0.963 6.789 1 97.62 14 GLY B N 1
ATOM 763 C CA . GLY B 1 14 ? 4.969 0.161 6.082 1 97.62 14 GLY B CA 1
ATOM 764 C C . GLY B 1 14 ? 3.545 0.431 6.527 1 97.62 14 GLY B C 1
ATOM 765 O O . GLY B 1 14 ? 3.307 1.297 7.375 1 97.62 14 GLY B O 1
ATOM 766 N N . ILE B 1 15 ? 2.652 -0.236 5.887 1 97.81 15 ILE B N 1
ATOM 767 C CA . ILE B 1 15 ? 1.242 -0.163 6.25 1 97.81 15 ILE B CA 1
ATOM 768 C C . ILE B 1 15 ? 0.672 -1.573 6.391 1 97.81 15 ILE B C 1
ATOM 770 O O . ILE B 1 15 ? 1.1 -2.494 5.691 1 97.81 15 ILE B O 1
ATOM 774 N N . ARG B 1 16 ? -0.26 -1.619 7.301 1 97.69 16 ARG B N 1
ATOM 775 C CA . ARG B 1 16 ? -1.082 -2.82 7.402 1 97.69 16 ARG B CA 1
ATOM 776 C C . ARG B 1 16 ? -2.24 -2.777 6.41 1 97.69 16 ARG B C 1
ATOM 778 O O . ARG B 1 16 ? -2.934 -1.763 6.301 1 97.69 16 ARG B O 1
ATOM 785 N N . ILE B 1 17 ? -2.443 -3.865 5.699 1 97.81 17 ILE B N 1
ATOM 786 C CA . ILE B 1 17 ? -3.531 -3.926 4.73 1 97.81 17 ILE B CA 1
ATOM 787 C C . ILE B 1 17 ? -4.766 -4.559 5.375 1 97.81 17 ILE B C 1
ATOM 789 O O . ILE B 1 17 ? -4.688 -5.66 5.922 1 97.81 17 ILE B O 1
ATOM 793 N N . PRO B 1 18 ? -5.816 -3.863 5.32 1 97.69 18 PRO B N 1
ATOM 794 C CA . PRO B 1 18 ? -7.031 -4.406 5.93 1 97.69 18 PRO B CA 1
ATOM 795 C C . PRO B 1 18 ? -7.434 -5.758 5.344 1 97.69 18 PRO B C 1
ATOM 797 O O . PRO B 1 18 ? -7.281 -5.984 4.137 1 97.69 18 PRO B O 1
ATOM 800 N N . LYS B 1 19 ? -8.039 -6.555 6.18 1 96.31 19 LYS B N 1
ATOM 801 C CA . LYS B 1 19 ? -8.406 -7.91 5.797 1 96.31 19 LYS B CA 1
ATOM 802 C C . LYS B 1 19 ? -9.391 -7.906 4.633 1 96.31 19 LYS B C 1
ATOM 804 O O . LYS B 1 19 ? -9.32 -8.758 3.744 1 96.31 19 LYS B O 1
ATOM 809 N N . ASP B 1 20 ? -10.305 -6.992 4.699 1 96 20 ASP B N 1
ATOM 810 C CA . ASP B 1 20 ? -11.32 -6.906 3.654 1 96 20 ASP B CA 1
ATOM 811 C C . ASP B 1 20 ? -10.68 -6.684 2.285 1 96 20 ASP B C 1
ATOM 813 O O . ASP B 1 20 ? -11.133 -7.246 1.286 1 96 20 ASP B O 1
ATOM 817 N N . ILE B 1 21 ? -9.656 -5.859 2.23 1 96.44 21 ILE B N 1
ATOM 818 C CA . ILE B 1 21 ? -8.945 -5.562 0.99 1 96.44 21 ILE B CA 1
ATOM 819 C C . ILE B 1 21 ? -8.172 -6.793 0.535 1 96.44 21 ILE B C 1
ATOM 821 O O . ILE B 1 21 ? -8.188 -7.145 -0.646 1 96.44 21 ILE B O 1
ATOM 825 N N . LEU B 1 22 ? -7.547 -7.461 1.493 1 97 22 LEU B N 1
ATOM 826 C CA . LEU B 1 22 ? -6.812 -8.688 1.188 1 97 22 LEU B CA 1
ATOM 827 C C . LEU B 1 22 ? -7.738 -9.727 0.569 1 97 22 LEU B C 1
ATOM 829 O O . LEU B 1 22 ? -7.383 -10.367 -0.426 1 97 22 LEU B O 1
ATOM 833 N N . GLU B 1 23 ? -8.891 -9.883 1.137 1 96 23 GLU B N 1
ATOM 834 C CA . GLU B 1 23 ? -9.844 -10.883 0.687 1 96 23 GLU B CA 1
ATOM 835 C C . GLU B 1 23 ? -10.422 -10.531 -0.682 1 96 23 GLU B C 1
ATOM 837 O O . GLU B 1 23 ? -10.531 -11.391 -1.558 1 96 23 GLU B O 1
ATOM 842 N N . LYS B 1 24 ? -10.734 -9.281 -0.833 1 94.69 24 LYS B N 1
ATOM 843 C CA . LYS B 1 24 ? -11.344 -8.828 -2.08 1 94.69 24 LYS B CA 1
ATOM 844 C C . LYS B 1 24 ? -10.391 -9.016 -3.258 1 94.69 24 LYS B C 1
ATOM 846 O O . LYS B 1 24 ? -10.82 -9.359 -4.359 1 94.69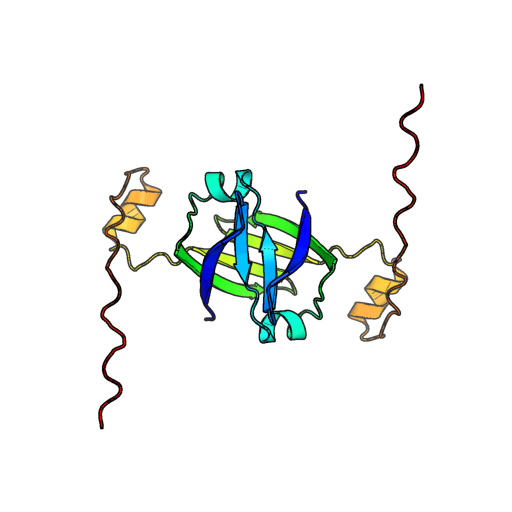 24 LYS B O 1
ATOM 851 N N . LEU B 1 25 ? -9.125 -8.805 -2.973 1 94.56 25 LEU B N 1
ATOM 852 C CA . LEU B 1 25 ? -8.148 -8.875 -4.051 1 94.56 25 LEU B CA 1
ATOM 853 C C . LEU B 1 25 ? -7.434 -10.227 -4.051 1 94.56 25 LEU B C 1
ATOM 855 O O . LEU B 1 25 ? -6.547 -10.461 -4.871 1 94.56 25 LEU B O 1
ATOM 859 N N . GLN B 1 26 ? -7.832 -11.086 -3.066 1 94.25 26 GLN B N 1
ATOM 860 C CA . GLN B 1 26 ? -7.25 -12.414 -2.918 1 94.25 26 GLN B CA 1
ATOM 861 C C . GLN B 1 26 ? -5.73 -12.336 -2.787 1 94.25 26 GLN B C 1
ATOM 863 O O . GLN B 1 26 ? -5.004 -13.047 -3.486 1 94.25 26 GLN B O 1
ATOM 868 N N . LEU B 1 27 ? -5.336 -11.477 -1.99 1 94.62 27 LEU B N 1
ATOM 869 C CA . LEU B 1 27 ? -3.918 -11.289 -1.7 1 94.62 27 LEU B CA 1
ATOM 870 C C . LEU B 1 27 ? -3.504 -12.109 -0.48 1 94.62 27 LEU B C 1
ATOM 872 O O . LEU B 1 27 ? -4.273 -12.242 0.475 1 94.62 27 LEU B O 1
ATOM 876 N N . LYS B 1 28 ? -2.318 -12.625 -0.55 1 95.25 28 LYS B N 1
ATOM 877 C CA . LYS B 1 28 ? -1.76 -13.414 0.545 1 95.25 28 LYS B CA 1
ATOM 878 C C . LYS B 1 28 ? -0.289 -13.07 0.771 1 95.25 28 LYS B C 1
ATOM 880 O O . LYS B 1 28 ? 0.344 -12.438 -0.076 1 95.25 28 LYS B O 1
ATOM 885 N N . VAL B 1 29 ? 0.154 -13.453 1.904 1 96.56 29 VAL B N 1
ATOM 886 C CA . VAL B 1 29 ? 1.562 -13.289 2.244 1 96.56 29 VAL B CA 1
ATOM 887 C C . VAL B 1 29 ? 2.436 -13.844 1.121 1 96.56 29 VAL B C 1
ATOM 889 O O . VAL B 1 29 ? 2.143 -14.898 0.564 1 96.56 29 VAL B O 1
ATOM 892 N N . SER B 1 30 ? 3.428 -13.188 0.768 1 95.56 30 SER B N 1
ATOM 893 C CA . SER B 1 30 ? 4.43 -13.555 -0.228 1 95.56 30 SER B CA 1
ATOM 894 C C . SER B 1 30 ? 4.008 -13.117 -1.625 1 95.56 30 SER B C 1
ATOM 896 O O . SER B 1 30 ? 4.805 -13.164 -2.564 1 95.56 30 SER B O 1
ATOM 898 N N . ASP B 1 31 ? 2.762 -12.719 -1.715 1 93.56 31 ASP B N 1
ATOM 899 C CA . ASP B 1 31 ? 2.385 -12.133 -2.998 1 93.56 31 ASP B CA 1
ATOM 900 C C . ASP B 1 31 ? 3.225 -10.898 -3.307 1 93.56 31 ASP B C 1
ATOM 902 O O . ASP B 1 31 ? 3.539 -10.109 -2.408 1 93.56 31 ASP B O 1
ATOM 906 N N . VAL B 1 32 ? 3.543 -10.758 -4.621 1 93.38 32 VAL B N 1
ATOM 907 C CA . VAL B 1 32 ? 4.336 -9.617 -5.078 1 93.38 32 VAL B CA 1
ATOM 908 C C . VAL B 1 32 ? 3.438 -8.625 -5.812 1 93.38 32 VAL B C 1
ATOM 910 O O . VAL B 1 32 ? 2.619 -9.016 -6.645 1 93.38 32 VAL B O 1
ATOM 913 N N . LEU B 1 33 ? 3.549 -7.391 -5.398 1 95.44 33 LEU B N 1
ATOM 914 C CA . LEU B 1 33 ? 2.771 -6.316 -6.012 1 95.44 33 LEU B CA 1
ATOM 915 C C . LEU B 1 33 ? 3.686 -5.301 -6.684 1 95.44 33 LEU B C 1
ATOM 917 O O . LEU B 1 33 ? 4.754 -4.973 -6.16 1 95.44 33 LEU B O 1
ATOM 921 N N . ASP B 1 34 ? 3.283 -4.906 -7.863 1 93.81 34 ASP B N 1
ATOM 922 C CA . ASP B 1 34 ? 3.893 -3.693 -8.406 1 93.81 34 ASP B CA 1
ATOM 923 C C . ASP B 1 34 ? 3.463 -2.461 -7.613 1 93.81 34 ASP B C 1
ATOM 925 O O . ASP B 1 34 ? 2.295 -2.328 -7.246 1 93.81 34 ASP B O 1
ATOM 929 N N . ILE B 1 35 ? 4.41 -1.53 -7.336 1 96.31 35 ILE B N 1
ATOM 930 C CA . ILE B 1 35 ? 4.102 -0.302 -6.613 1 96.31 35 ILE B CA 1
ATOM 931 C C . ILE B 1 35 ? 4.555 0.906 -7.43 1 96.31 35 ILE B C 1
ATOM 933 O O . ILE B 1 35 ? 5.68 0.931 -7.938 1 96.31 35 ILE B O 1
ATOM 937 N N . GLU B 1 36 ? 3.592 1.869 -7.59 1 94.56 36 GLU B N 1
ATOM 938 C CA . GLU B 1 36 ? 3.893 3.084 -8.344 1 94.56 36 GLU B CA 1
ATOM 939 C C . GLU B 1 36 ? 3.172 4.293 -7.75 1 94.56 36 GLU B C 1
ATOM 941 O O . GLU B 1 36 ? 2.219 4.137 -6.984 1 94.56 36 GLU B O 1
ATOM 946 N N . ILE B 1 37 ? 3.721 5.469 -8.094 1 95.31 37 ILE B N 1
ATOM 947 C CA . ILE B 1 37 ? 3.053 6.711 -7.723 1 95.31 37 ILE B CA 1
ATOM 948 C C . ILE B 1 37 ? 2.23 7.227 -8.906 1 95.31 37 ILE B C 1
ATOM 950 O O . ILE B 1 37 ? 2.748 7.375 -10.016 1 95.31 37 ILE B O 1
ATOM 954 N N . GLU B 1 38 ? 0.937 7.355 -8.688 1 89.38 38 GLU B N 1
ATOM 955 C CA . GLU B 1 38 ? 0.041 7.949 -9.672 1 89.38 38 GLU B CA 1
ATOM 956 C C . GLU B 1 38 ? -0.752 9.109 -9.07 1 89.38 38 GLU B C 1
ATOM 958 O O . GLU B 1 38 ? -1.526 8.914 -8.133 1 89.38 38 GLU B O 1
ATOM 963 N N . ASN B 1 39 ? -0.645 10.305 -9.617 1 85.56 39 ASN B N 1
ATOM 964 C CA . ASN B 1 39 ? -1.389 11.469 -9.141 1 85.56 39 ASN B CA 1
ATOM 965 C C . ASN B 1 39 ? -1.271 11.633 -7.633 1 85.56 39 ASN B C 1
ATOM 967 O O . ASN B 1 39 ? -2.281 11.742 -6.934 1 85.56 39 ASN B O 1
ATOM 971 N N . ASP B 1 40 ? -0.035 11.531 -7.09 1 88.62 40 ASP B N 1
ATOM 972 C CA . ASP B 1 40 ? 0.292 11.758 -5.688 1 88.62 40 ASP B CA 1
ATOM 973 C C . ASP B 1 40 ? -0.32 10.672 -4.801 1 88.62 40 ASP B C 1
ATOM 975 O O . ASP B 1 40 ? -0.633 10.922 -3.633 1 88.62 40 ASP B O 1
ATOM 979 N N . SER B 1 41 ? -0.617 9.586 -5.434 1 93.94 41 SER B N 1
ATOM 980 C CA . SER B 1 41 ? -1.138 8.43 -4.715 1 93.94 41 SER B CA 1
ATOM 981 C C . SER B 1 41 ? -0.268 7.195 -4.945 1 93.94 41 SER B C 1
ATOM 983 O O . SER B 1 41 ? 0.446 7.109 -5.945 1 93.94 41 SER B O 1
ATOM 985 N N . ILE B 1 42 ? -0.258 6.324 -4.012 1 97.31 42 ILE B N 1
AT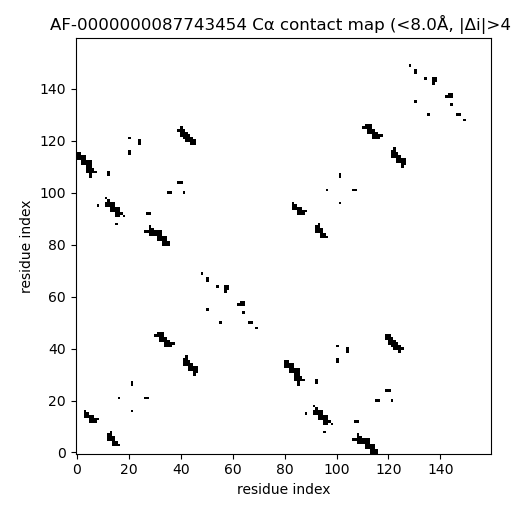OM 986 C CA . ILE B 1 42 ? 0.414 5.039 -4.176 1 97.31 42 ILE B CA 1
ATOM 987 C C . ILE B 1 42 ? -0.559 4.02 -4.758 1 97.31 42 ILE B C 1
ATOM 989 O O . ILE B 1 42 ? -1.658 3.826 -4.234 1 97.31 42 ILE B O 1
ATOM 993 N N . VAL B 1 4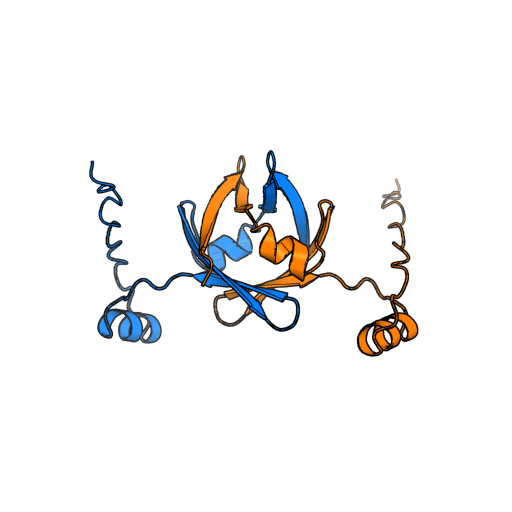3 ? -0.167 3.41 -5.855 1 96.31 43 VAL B N 1
ATOM 994 C CA . VAL B 1 43 ? -0.986 2.375 -6.477 1 96.31 43 VAL B CA 1
ATOM 995 C C . VAL B 1 43 ? -0.262 1.032 -6.406 1 96.31 43 VAL B C 1
ATOM 997 O O . VAL B 1 43 ? 0.887 0.916 -6.84 1 96.31 43 VAL B O 1
ATOM 1000 N N . LEU B 1 44 ? -0.891 0.018 -5.805 1 97 44 LEU B N 1
ATOM 1001 C CA . LEU B 1 44 ? -0.389 -1.349 -5.723 1 97 44 LEU B CA 1
ATOM 1002 C C . LEU B 1 44 ? -1.18 -2.275 -6.641 1 97 44 LEU B C 1
ATOM 1004 O O . LEU B 1 44 ? -2.406 -2.354 -6.543 1 97 44 LEU B O 1
ATOM 1008 N N . ARG B 1 45 ? -0.443 -2.953 -7.543 1 93.12 45 ARG B N 1
ATOM 1009 C CA . ARG B 1 45 ? -1.082 -3.871 -8.477 1 93.12 45 ARG B CA 1
ATOM 1010 C C . ARG B 1 45 ? -0.492 -5.273 -8.359 1 93.12 45 ARG B C 1
ATOM 1012 O O . ARG B 1 45 ? 0.728 -5.434 -8.289 1 93.12 45 ARG B O 1
ATOM 1019 N N . LYS B 1 46 ? -1.386 -6.199 -8.312 1 89.69 46 LYS B N 1
ATOM 1020 C CA . LYS B 1 46 ? -0.924 -7.582 -8.305 1 89.69 46 LYS B CA 1
ATOM 1021 C C . LYS B 1 46 ? -0.16 -7.91 -9.586 1 89.69 46 LYS B C 1
ATOM 1023 O O . LYS B 1 46 ? -0.583 -7.535 -10.68 1 89.69 46 LYS B O 1
ATOM 1028 N N . GLN B 1 47 ? 1.051 -8.398 -9.414 1 76.94 47 GLN B N 1
ATOM 1029 C CA . GLN B 1 47 ? 1.839 -8.789 -10.578 1 76.94 47 GLN B CA 1
ATOM 1030 C C . GLN B 1 47 ? 1.226 -10 -11.273 1 76.94 47 GLN B C 1
ATOM 1032 O O . GLN B 1 47 ? 0.87 -10.984 -10.625 1 76.94 47 GLN B O 1
ATOM 1037 N N . PHE B 1 48 ? 0.449 -9.633 -12.242 1 58.94 48 PHE B N 1
ATOM 1038 C CA . PHE B 1 48 ? -0.065 -10.781 -12.984 1 58.94 48 PHE B CA 1
ATOM 1039 C C . PHE B 1 48 ? 1.068 -11.539 -13.664 1 58.94 48 PHE B C 1
ATOM 1041 O O . PHE B 1 48 ? 1.895 -10.938 -14.359 1 58.94 48 PHE B O 1
ATOM 1048 N N . VAL B 1 49 ? 1.727 -12.266 -12.961 1 52.94 49 VAL B N 1
ATOM 1049 C CA . VAL B 1 49 ? 2.641 -13.125 -13.711 1 52.94 49 VAL B CA 1
ATOM 1050 C C . VAL B 1 49 ? 2.008 -13.508 -15.047 1 52.94 49 VAL B C 1
ATOM 1052 O O . VAL B 1 49 ? 0.782 -13.516 -15.18 1 52.94 49 VAL B O 1
ATOM 1055 N N . HIS B 1 50 ? 2.738 -13.297 -16.203 1 48.97 50 HIS B N 1
ATOM 1056 C CA . HIS B 1 50 ? 2.398 -13.727 -17.562 1 48.97 50 HIS B CA 1
ATOM 1057 C C . HIS B 1 50 ? 1.451 -14.922 -17.531 1 48.97 50 HIS B C 1
ATOM 1059 O O . HIS B 1 50 ? 1.895 -16.078 -17.438 1 48.97 50 HIS B O 1
ATOM 1065 N N . LYS B 1 51 ? 0.435 -14.781 -16.797 1 50.81 51 LYS B N 1
ATOM 1066 C CA . LYS B 1 51 ? -0.468 -15.859 -17.188 1 50.81 51 LYS B CA 1
ATOM 1067 C C . LYS B 1 51 ? -0.73 -15.836 -18.703 1 50.81 51 LYS B C 1
ATOM 1069 O O . LYS B 1 51 ? -0.626 -14.781 -19.328 1 50.81 51 LYS B O 1
ATOM 1074 N N . THR B 1 52 ? -0.458 -16.797 -19.344 1 50.81 52 THR B N 1
ATOM 1075 C CA . THR B 1 52 ? -0.717 -16.938 -20.781 1 50.81 52 THR B CA 1
ATOM 1076 C C . THR B 1 52 ? -2.021 -16.25 -21.172 1 50.81 52 THR B C 1
ATOM 1078 O O . THR B 1 52 ? -2.842 -15.93 -20.312 1 50.81 52 THR B O 1
ATOM 1081 N N . PHE B 1 53 ? -2.029 -15.586 -22.391 1 54.06 53 PHE B N 1
ATOM 1082 C CA . PHE B 1 53 ? -3.221 -15.016 -23 1 54.06 53 PHE B CA 1
ATOM 1083 C C . PHE B 1 53 ? -4.477 -15.734 -22.531 1 54.06 53 PHE B C 1
ATOM 1085 O O . PHE B 1 53 ? -5.48 -15.094 -22.219 1 54.06 53 PHE B O 1
ATOM 1092 N N . GLU B 1 54 ? -4.277 -17.016 -22.469 1 50.31 54 GLU B N 1
ATOM 1093 C CA . GLU B 1 54 ? -5.383 -17.875 -22.078 1 50.31 54 GLU B CA 1
ATOM 1094 C C . GLU B 1 54 ? -5.797 -17.656 -20.625 1 50.31 54 GLU B C 1
ATOM 1096 O O . GLU B 1 54 ? -6.984 -17.688 -20.312 1 50.31 54 GLU B O 1
ATOM 1101 N N . GLU B 1 55 ? -4.832 -17.25 -19.922 1 55.84 55 GLU B N 1
ATOM 1102 C CA . GLU B 1 55 ? -5.156 -17.156 -18.5 1 55.84 55 GLU B CA 1
ATOM 1103 C C . GLU B 1 55 ? -5.855 -15.828 -18.188 1 55.84 55 GLU B C 1
ATOM 1105 O O . GLU B 1 55 ? -6.734 -15.773 -17.328 1 55.84 55 GLU B O 1
ATOM 1110 N N . ARG B 1 56 ? -5.449 -14.875 -18.953 1 52.59 56 ARG B N 1
ATOM 1111 C CA . ARG B 1 56 ? -6.105 -13.578 -18.828 1 52.59 56 ARG B CA 1
ATOM 1112 C C . ARG B 1 56 ? -7.531 -13.633 -19.375 1 52.59 56 ARG B C 1
ATOM 1114 O O . ARG B 1 56 ? -8.438 -13.023 -18.812 1 52.59 56 ARG B O 1
ATOM 1121 N N . LEU B 1 57 ? -7.641 -14.133 -20.5 1 53.72 57 LEU B N 1
ATOM 1122 C CA . LEU B 1 57 ? -8.945 -14.328 -21.125 1 53.72 57 LEU B CA 1
ATOM 1123 C C . LEU B 1 57 ? -9.859 -15.141 -20.203 1 53.72 57 LEU B C 1
ATOM 1125 O O . LEU B 1 57 ? -11.062 -14.875 -20.141 1 53.72 57 LEU B O 1
ATOM 1129 N N . ALA B 1 58 ? -9.234 -16.094 -19.594 1 50.91 58 ALA B N 1
ATOM 1130 C CA . ALA B 1 58 ? -10 -16.953 -18.703 1 50.91 58 ALA B CA 1
ATOM 1131 C C . ALA B 1 58 ? -10.461 -16.188 -17.469 1 50.91 58 ALA B C 1
ATOM 1133 O O . ALA B 1 58 ? -11.555 -16.422 -16.938 1 50.91 58 ALA B O 1
ATOM 1134 N N . GLU B 1 59 ? -9.672 -15.336 -16.984 1 49.53 59 GLU B N 1
ATOM 1135 C CA . GLU B 1 59 ? -10.062 -14.57 -15.805 1 49.53 59 GLU B CA 1
ATOM 1136 C C . GLU B 1 59 ? -11.172 -13.578 -16.141 1 49.53 59 GLU B C 1
ATOM 1138 O O . GLU B 1 59 ? -12.016 -13.266 -15.289 1 49.53 59 GLU B O 1
ATOM 1143 N N . PHE B 1 60 ? -11.023 -12.961 -17.25 1 49.56 60 PHE B N 1
ATOM 1144 C CA . PHE B 1 60 ? -12.125 -12.125 -17.688 1 49.56 60 PHE B CA 1
ATOM 1145 C C . PHE B 1 60 ? -13.383 -12.953 -17.922 1 49.56 60 PHE B C 1
ATOM 1147 O O . PHE B 1 60 ? -14.5 -12.477 -17.703 1 49.56 60 PHE B O 1
ATOM 1154 N N . ASN B 1 61 ? -13.141 -14.086 -18.531 1 48.94 61 ASN B N 1
ATOM 1155 C CA . ASN B 1 61 ? -14.305 -14.914 -18.812 1 48.94 61 ASN B CA 1
ATOM 1156 C C . ASN B 1 61 ? -14.711 -15.742 -17.594 1 48.94 61 ASN B C 1
ATOM 1158 O O . ASN B 1 61 ? -15.516 -16.672 -17.703 1 48.94 61 ASN B O 1
ATOM 1162 N N . GLY B 1 62 ? -14.445 -15.227 -16.297 1 46.12 62 GLY B N 1
ATOM 1163 C CA . GLY B 1 62 ? -14.969 -15.945 -15.148 1 46.12 62 GLY B CA 1
ATOM 1164 C C . GLY B 1 62 ? -14.336 -17.312 -14.961 1 46.12 62 GLY B C 1
ATOM 1165 O O . GLY B 1 62 ? -14.82 -18.125 -14.164 1 46.12 62 GLY B O 1
ATOM 1166 N N . GLU B 1 63 ? -13.453 -17.734 -15.953 1 39.62 63 GLU B N 1
ATOM 1167 C CA . GLU B 1 63 ? -12.945 -19.094 -15.75 1 39.62 63 GLU B CA 1
ATOM 1168 C C . GLU B 1 63 ? -11.766 -19.094 -14.773 1 39.62 63 GLU B C 1
ATOM 1170 O O . GLU B 1 63 ? -10.898 -18.219 -14.844 1 39.62 63 GLU B O 1
ATOM 1175 N N . ILE B 1 64 ? -11.875 -19.688 -13.641 1 37.12 64 ILE B N 1
ATOM 1176 C CA . ILE B 1 64 ? -10.969 -19.969 -12.539 1 37.12 64 ILE B CA 1
ATOM 1177 C C . ILE B 1 64 ? -9.617 -20.422 -13.086 1 37.12 64 ILE B C 1
ATOM 1179 O O . ILE B 1 64 ? -9.516 -21.453 -13.758 1 37.12 64 ILE B O 1
ATOM 1183 N N . THR B 1 65 ? -8.797 -19.562 -13.703 1 40.19 65 THR B N 1
ATOM 1184 C CA . THR B 1 65 ? -7.504 -20.062 -14.156 1 40.19 65 THR B CA 1
ATOM 1185 C C . THR B 1 65 ? -6.633 -20.469 -12.969 1 40.19 65 THR B C 1
ATOM 1187 O O . THR B 1 65 ? -6.461 -19.688 -12.031 1 40.19 65 THR B O 1
ATOM 1190 N N . VAL B 1 66 ? -6.277 -21.688 -12.828 1 34.59 66 VAL B N 1
ATOM 1191 C CA . VAL B 1 66 ? -5.305 -22.297 -11.93 1 34.59 66 VAL B CA 1
ATOM 1192 C C . VAL B 1 66 ? -3.969 -21.562 -12.039 1 34.59 66 VAL B C 1
ATOM 1194 O O . VAL B 1 66 ? -3.494 -21.281 -13.141 1 34.59 66 VAL B O 1
ATOM 1197 N N . CYS B 1 67 ? -3.709 -20.641 -11.203 1 34.53 67 CYS B N 1
ATOM 1198 C CA . CYS B 1 67 ? -2.51 -19.844 -10.992 1 34.53 67 CYS B CA 1
ATOM 1199 C C . CYS B 1 67 ? -1.254 -20.703 -11.094 1 34.53 67 CYS B C 1
ATOM 1201 O O . CYS B 1 67 ? -1.045 -21.609 -10.281 1 34.53 67 CYS B O 1
ATOM 1203 N N . ASP B 1 68 ? -0.854 -21.109 -12.289 1 32.81 68 ASP B N 1
ATOM 1204 C CA . ASP B 1 68 ? 0.46 -21.75 -12.328 1 32.81 68 ASP B CA 1
ATOM 1205 C C . ASP B 1 68 ? 1.541 -20.797 -11.805 1 32.81 68 ASP B C 1
ATOM 1207 O O . ASP B 1 68 ? 1.699 -19.688 -12.312 1 32.81 68 ASP B O 1
ATOM 1211 N N .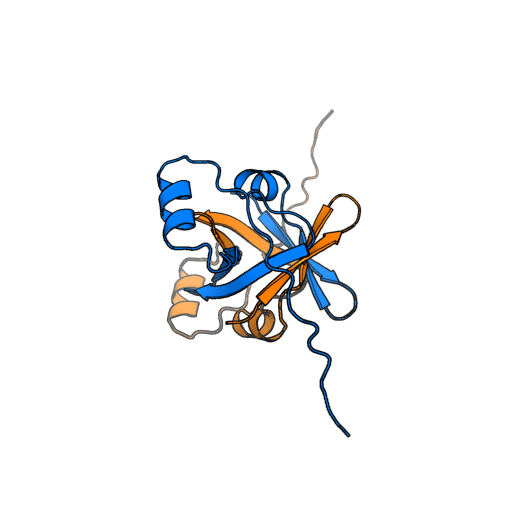 PHE B 1 69 ? 1.77 -20.781 -10.578 1 32.75 69 PHE B N 1
ATOM 1212 C CA . PHE B 1 69 ? 2.912 -20.172 -9.906 1 32.75 69 PHE B CA 1
ATOM 1213 C C . PHE B 1 69 ? 4.207 -20.5 -10.633 1 32.75 69 PHE B C 1
ATOM 1215 O O . PHE B 1 69 ? 4.59 -21.656 -10.742 1 32.75 69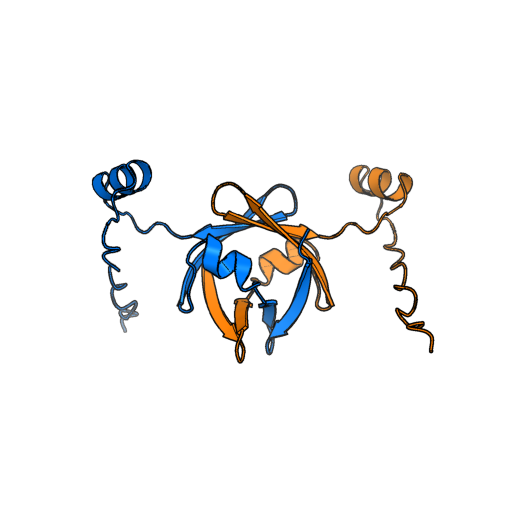 PHE B O 1
ATOM 1222 N N . ASP B 1 70 ? 4.5 -19.875 -11.781 1 33.53 70 ASP B N 1
ATOM 1223 C CA . ASP B 1 70 ? 5.848 -20.094 -12.289 1 33.53 70 ASP B CA 1
ATOM 1224 C C . ASP B 1 70 ? 6.898 -19.766 -11.242 1 33.53 70 ASP B C 1
ATOM 1226 O O . ASP B 1 70 ? 6.906 -18.656 -10.703 1 33.53 70 ASP B O 1
ATOM 1230 N N . TRP B 1 71 ? 7.422 -20.688 -10.523 1 32.06 71 TRP B N 1
ATOM 1231 C CA . TRP B 1 71 ? 8.578 -20.672 -9.625 1 32.06 71 TRP B CA 1
ATOM 1232 C C . TRP B 1 71 ? 9.758 -19.953 -10.273 1 32.06 71 TRP B C 1
ATOM 1234 O O . TRP B 1 71 ? 10.016 -20.125 -11.469 1 32.06 71 TRP B O 1
ATOM 1244 N N . GLY B 1 72 ? 10.023 -18.766 -9.906 1 34.94 72 GLY B N 1
ATOM 1245 C CA . GLY B 1 72 ? 11.273 -18.062 -10.172 1 34.94 72 GLY B CA 1
ATOM 1246 C C . GLY B 1 72 ? 12.477 -18.984 -10.234 1 34.94 72 GLY B C 1
ATOM 1247 O O . GLY B 1 72 ? 12.539 -19.969 -9.508 1 34.94 72 GLY B O 1
ATOM 1248 N N . GLU B 1 73 ? 13.062 -19.219 -11.406 1 35.28 73 GLU B N 1
ATOM 1249 C CA . GLU B 1 73 ? 14.406 -19.781 -11.555 1 35.28 73 GLU B CA 1
ATOM 1250 C C . GLU B 1 73 ? 15.375 -19.156 -10.547 1 35.28 73 GLU B C 1
ATOM 1252 O O . GLU B 1 73 ? 15.156 -18.031 -10.086 1 35.28 73 GLU B O 1
ATOM 1257 N N . PRO B 1 74 ? 16.266 -19.891 -9.867 1 35.62 74 PRO B N 1
ATOM 1258 C CA . PRO B 1 74 ? 17.344 -19.531 -8.938 1 35.62 74 PRO B CA 1
ATOM 1259 C C . PRO B 1 74 ? 18.234 -18.406 -9.453 1 35.62 74 PRO B C 1
ATOM 1261 O O . PRO B 1 74 ? 18.531 -18.359 -10.656 1 35.62 74 PRO B O 1
ATOM 1264 N N . VAL B 1 75 ? 18.094 -17.234 -9.102 1 36.84 75 VAL B N 1
ATOM 1265 C CA . VAL B 1 75 ? 19.109 -16.219 -9.352 1 36.84 75 VAL B CA 1
ATOM 1266 C C . VAL B 1 75 ? 20.484 -16.734 -8.906 1 36.84 75 VAL B C 1
ATOM 1268 O O . VAL B 1 75 ? 20.766 -16.797 -7.711 1 36.84 75 VAL B O 1
ATOM 1271 N N . GLY B 1 76 ? 20.828 -17.984 -9.164 1 31.12 76 GLY B N 1
ATOM 1272 C CA . GLY B 1 76 ? 22.172 -18.453 -8.883 1 31.12 76 GLY B CA 1
ATOM 1273 C C . GLY B 1 76 ? 23.25 -17.562 -9.469 1 31.12 76 GLY B C 1
ATOM 1274 O O . GLY B 1 76 ? 24.188 -17.172 -8.766 1 31.12 76 GLY B O 1
ATOM 1275 N N . ARG B 1 77 ? 23.625 -17.438 -10.844 1 32.22 77 ARG B N 1
ATOM 1276 C CA . ARG B 1 77 ? 24.969 -17.734 -11.336 1 32.22 77 ARG B CA 1
ATOM 1277 C C . ARG B 1 77 ? 25.844 -16.484 -11.336 1 32.22 77 ARG B C 1
ATOM 1279 O O . ARG B 1 77 ? 25.75 -15.656 -12.242 1 32.22 77 ARG B O 1
ATOM 1286 N N . GLU B 1 78 ? 25.891 -15.57 -10.422 1 36.03 78 GLU B N 1
ATOM 1287 C CA . GLU B 1 78 ? 27.109 -14.766 -10.523 1 36.03 78 GLU B CA 1
ATOM 1288 C C . GLU B 1 78 ? 28.359 -15.641 -10.586 1 36.03 78 GLU B C 1
ATOM 1290 O O . GLU B 1 78 ? 28.562 -16.484 -9.719 1 36.03 78 GLU B O 1
ATOM 1295 N N . ILE B 1 79 ? 28.938 -16.016 -11.836 1 31.77 79 ILE B N 1
ATOM 1296 C CA . ILE B 1 79 ? 30.266 -16.562 -12.141 1 31.77 79 ILE B CA 1
ATOM 1297 C C . ILE B 1 79 ? 31.328 -15.758 -11.391 1 31.77 79 ILE B C 1
ATOM 1299 O O . ILE B 1 79 ? 31.312 -14.523 -11.398 1 31.77 79 ILE B O 1
ATOM 1303 N N . LEU B 1 80 ? 32.469 -16.547 -10.93 1 27.33 80 LEU B N 1
ATOM 1304 C CA . LEU B 1 80 ? 33.906 -16.312 -11.055 1 27.33 80 LEU B CA 1
ATOM 1305 C C . LEU B 1 80 ? 34.281 -16.156 -12.523 1 27.33 80 LEU B C 1
ATOM 1307 O O . LEU B 1 80 ? 33.719 -16.812 -13.398 1 27.33 80 LEU B O 1
#

pLDDT: mean 72.69, std 26.39, range [27.33, 97.81]

Foldseek 3Di:
DDDWDWDDDPPDIDTDDDPVVCVVVVHDPPFDWDWDDDPNDIDTHGPPDPPDVVQVVCVVVVNPPDPPPPPDDPPPDPDD/DDDWDWDDDPPDIDTDDDPVVCVVVVHDPPFDWDWDDDPNDIDTHGPPDCPDVVQVVCVVVVNPPDPPPPPDDPPPDPDD

Solvent-accessible surface area (backbone atoms only — not comparable to full-atom values): 9774 Å² total; per-residue (Å²): 132,51,72,36,47,32,34,79,49,87,98,41,39,24,37,63,54,54,66,68,59,31,61,74,66,66,56,50,71,68,38,52,24,38,45,46,79,55,95,84,19,42,37,37,32,69,58,71,64,86,51,51,74,65,38,52,55,24,50,74,65,70,38,84,56,81,77,74,75,76,74,77,74,79,87,61,82,78,77,133,133,50,72,36,48,31,34,79,50,87,95,41,41,23,36,62,54,53,65,69,58,31,60,75,68,68,56,50,73,68,38,53,25,37,45,45,79,53,94,83,19,42,37,38,32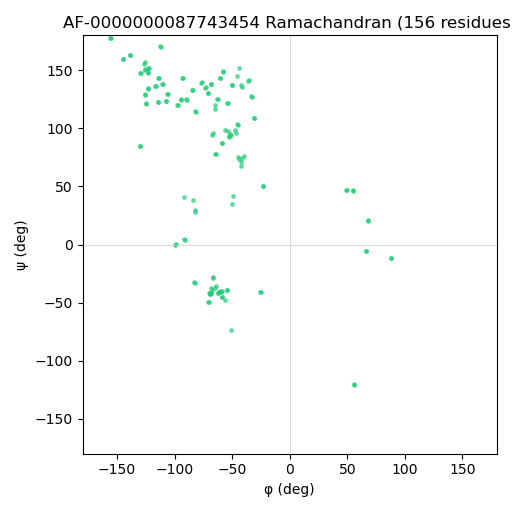,68,57,70,65,86,51,52,73,65,37,53,54,24,51,73,65,72,38,85,56,79,78,74,75,76,72,77,76,79,88,62,83,80,78,133

Sequence (160 aa):
MEQVTIRSWGNSQGIRIPKDILEKLQLKVSDVLDIEIENDSIVLRKQFVHKTFEERLAEFNGEITVCDFDWGEPVGREILMEQVTIRSWGNSQGIRIPKDILEKLQLKVSDVLDIEIENDSIVLRKQFVHKTFEERLAEFNGEITVCDFDWGEPVGREIL